Protein AF-A0A016UTJ3-F1 (afdb_monomer_lite)

Sequence (110 aa):
MQIIISPYSDPKKLVVAVDHCFPVTGKGTVMTGTVIDGSVRLNQEIEIPVLKEK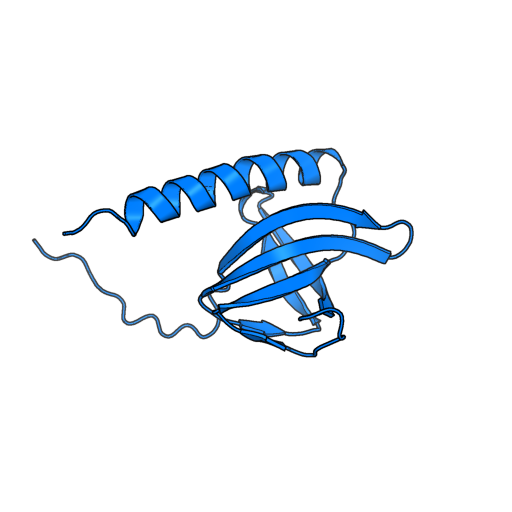KKVKGLESWKRPVEEVSAGERAAILVQQLNADSISRTMSMALLFVSLMKLFFFSEP

Radius of gyration: 14.76 Å; chains: 1; bounding box: 47×34×32 Å

Structure (mmCIF, N/CA/C/O backbone):
data_AF-A0A016UTJ3-F1
#
_entry.id   AF-A0A016UTJ3-F1
#
loop_
_atom_site.group_PDB
_atom_site.id
_atom_site.type_symbol
_atom_site.label_atom_id
_atom_site.label_alt_id
_atom_site.label_comp_id
_atom_site.label_asym_id
_atom_site.label_entity_id
_atom_site.label_seq_id
_atom_site.pdbx_PDB_ins_code
_atom_site.Cartn_x
_atom_site.Cartn_y
_atom_site.Cartn_z
_atom_site.occupancy
_atom_site.B_iso_or_equiv
_atom_site.auth_seq_id
_atom_site.auth_comp_id
_atom_site.auth_asym_id
_atom_site.auth_atom_id
_atom_site.pdbx_PDB_model_num
ATOM 1 N N . MET A 1 1 ? 30.205 20.309 -9.453 1.00 36.88 1 MET A N 1
ATOM 2 C CA . MET A 1 1 ? 29.017 20.709 -8.672 1.00 36.88 1 MET A CA 1
ATOM 3 C C . MET A 1 1 ? 28.571 19.479 -7.897 1.00 36.88 1 MET A C 1
ATOM 5 O O . MET A 1 1 ? 28.066 18.548 -8.501 1.00 36.88 1 MET A O 1
ATOM 9 N N . GLN A 1 2 ? 28.947 19.382 -6.622 1.00 26.55 2 GLN A N 1
ATOM 10 C CA . GLN A 1 2 ? 28.745 18.175 -5.815 1.00 26.55 2 GLN A CA 1
ATOM 11 C C . GLN A 1 2 ? 27.307 18.142 -5.302 1.00 26.55 2 GLN A C 1
ATOM 13 O O . GLN A 1 2 ? 26.892 19.046 -4.582 1.00 26.55 2 GLN A O 1
ATOM 18 N N . ILE A 1 3 ? 26.566 17.096 -5.659 1.00 28.06 3 ILE A N 1
ATOM 19 C CA . ILE A 1 3 ? 25.300 16.747 -5.021 1.00 28.06 3 ILE A CA 1
ATOM 20 C C . ILE A 1 3 ? 25.544 15.405 -4.342 1.00 28.06 3 ILE A C 1
ATOM 22 O O . ILE A 1 3 ? 25.994 14.447 -4.969 1.00 28.06 3 ILE A O 1
ATOM 26 N N . ILE A 1 4 ? 25.341 15.380 -3.029 1.00 22.03 4 ILE A N 1
ATOM 27 C CA . ILE A 1 4 ? 25.574 14.219 -2.177 1.00 22.03 4 ILE A CA 1
ATOM 28 C C . ILE A 1 4 ? 24.587 13.126 -2.596 1.00 22.03 4 ILE A C 1
ATOM 30 O O . ILE A 1 4 ? 23.398 13.201 -2.291 1.00 22.03 4 ILE A O 1
ATOM 34 N N . ILE A 1 5 ? 25.088 12.101 -3.285 1.00 34.19 5 ILE A N 1
ATOM 35 C CA . ILE A 1 5 ? 24.403 10.817 -3.409 1.00 34.19 5 ILE A CA 1
ATOM 36 C C . ILE A 1 5 ? 24.564 10.167 -2.038 1.00 34.19 5 ILE A C 1
ATOM 38 O O . ILE A 1 5 ? 25.616 9.618 -1.719 1.00 34.19 5 ILE A O 1
ATOM 42 N N . SER A 1 6 ? 23.561 10.298 -1.172 1.00 23.62 6 SER A N 1
ATOM 43 C CA . SER A 1 6 ? 23.500 9.412 -0.014 1.00 23.62 6 SER A CA 1
ATOM 44 C C . SER A 1 6 ? 23.292 8.000 -0.567 1.00 23.62 6 SER A C 1
ATOM 46 O O . SER A 1 6 ? 22.311 7.804 -1.292 1.00 23.62 6 SER A O 1
ATOM 48 N N . PRO A 1 7 ? 24.158 7.012 -0.272 1.00 37.34 7 PRO A N 1
ATOM 49 C CA . PRO A 1 7 ? 23.835 5.616 -0.512 1.00 37.34 7 PRO A CA 1
ATOM 50 C C . PRO A 1 7 ? 22.813 5.235 0.554 1.00 37.34 7 PRO A C 1
ATOM 52 O O . PRO A 1 7 ? 23.122 4.555 1.529 1.00 37.34 7 PRO A O 1
ATOM 55 N N . TYR A 1 8 ? 21.600 5.767 0.443 1.00 37.16 8 TYR A N 1
ATOM 56 C CA . TYR A 1 8 ? 20.572 5.504 1.422 1.00 37.16 8 TYR A CA 1
ATOM 57 C C . TYR A 1 8 ? 19.891 4.210 1.029 1.00 37.16 8 TYR A C 1
ATOM 59 O O . TYR A 1 8 ? 18.768 4.177 0.536 1.00 37.16 8 TYR A O 1
ATOM 67 N N . SER A 1 9 ? 20.619 3.128 1.267 1.00 39.00 9 SER A N 1
ATOM 68 C CA . SER A 1 9 ? 20.032 1.829 1.515 1.00 39.00 9 SER A CA 1
ATOM 69 C C . SER A 1 9 ? 19.238 1.911 2.826 1.00 39.00 9 SER A C 1
ATOM 71 O O . SER A 1 9 ? 19.604 1.283 3.814 1.00 39.00 9 SER A O 1
ATOM 73 N N . ASP A 1 10 ? 18.168 2.713 2.859 1.00 40.38 10 ASP A N 1
ATOM 74 C CA . ASP A 1 10 ? 17.070 2.434 3.772 1.00 40.38 10 ASP A CA 1
ATOM 75 C C . ASP A 1 10 ? 16.199 1.404 3.064 1.00 40.38 10 ASP A C 1
ATOM 77 O O . ASP A 1 10 ? 15.582 1.727 2.047 1.00 40.38 10 ASP A O 1
ATOM 81 N N . PRO A 1 11 ? 16.027 0.203 3.619 1.00 45.09 11 PRO A N 1
ATOM 82 C CA . PRO A 1 11 ? 14.992 -0.728 3.173 1.00 45.09 11 PRO A CA 1
ATOM 83 C C . PRO A 1 11 ? 13.557 -0.210 3.458 1.00 45.09 11 PRO A C 1
ATOM 85 O O . PRO A 1 11 ? 12.620 -0.995 3.546 1.00 45.09 11 PRO A O 1
ATOM 88 N N . LYS A 1 12 ? 13.371 1.105 3.668 1.00 51.66 12 LYS A N 1
ATOM 89 C CA . LYS A 1 12 ? 12.176 1.751 4.239 1.00 51.66 12 LYS A CA 1
ATOM 90 C C . LYS A 1 12 ? 11.522 2.827 3.366 1.00 51.66 12 LYS A C 1
ATOM 92 O O . LYS A 1 12 ? 10.471 3.334 3.758 1.00 51.66 12 LYS A O 1
ATOM 97 N N . LYS A 1 13 ? 12.080 3.197 2.208 1.00 66.81 13 LYS A N 1
ATOM 98 C CA . LYS A 1 13 ? 11.403 4.133 1.292 1.00 66.81 13 LYS A CA 1
ATOM 99 C C . LYS A 1 13 ? 10.469 3.375 0.355 1.00 66.81 13 LYS A C 1
ATOM 101 O O . LYS A 1 13 ? 10.858 2.944 -0.718 1.00 66.81 13 LYS A O 1
ATOM 106 N N . LEU A 1 14 ? 9.224 3.220 0.792 1.00 75.81 14 LEU A N 1
ATOM 107 C CA . LEU A 1 14 ? 8.135 2.738 -0.048 1.00 75.81 14 LEU A CA 1
ATOM 108 C C . LEU A 1 14 ? 7.607 3.891 -0.909 1.00 75.81 14 LEU A C 1
ATOM 110 O O . LEU A 1 14 ? 7.107 4.883 -0.374 1.00 75.81 14 LEU A O 1
ATOM 114 N N . VAL A 1 15 ? 7.661 3.737 -2.231 1.00 82.75 15 VAL A N 1
ATOM 115 C CA . VAL A 1 15 ? 7.045 4.665 -3.185 1.00 82.75 15 VAL A CA 1
ATOM 116 C C . VAL A 1 15 ? 5.989 3.920 -3.983 1.00 82.75 15 VAL A C 1
ATOM 118 O O . VAL A 1 15 ? 6.289 2.960 -4.687 1.00 82.75 15 VAL A O 1
ATOM 121 N N . VAL A 1 16 ? 4.741 4.379 -3.901 1.00 83.31 16 VAL A N 1
ATOM 122 C CA . VAL A 1 16 ? 3.613 3.789 -4.630 1.00 83.31 16 VAL A CA 1
ATOM 123 C C . VAL A 1 16 ? 2.945 4.860 -5.477 1.00 83.31 16 VAL A C 1
ATOM 125 O O . VAL A 1 16 ? 2.502 5.888 -4.964 1.00 83.31 16 VAL A O 1
ATOM 128 N N . ALA A 1 17 ? 2.840 4.602 -6.775 1.00 83.75 17 ALA A N 1
ATOM 129 C CA . ALA A 1 17 ? 2.019 5.382 -7.686 1.00 83.75 17 ALA A CA 1
ATOM 130 C C . ALA A 1 17 ? 0.563 4.931 -7.539 1.00 83.75 17 ALA A C 1
ATOM 132 O O . ALA A 1 17 ? 0.197 3.865 -8.028 1.00 83.75 17 ALA A O 1
ATOM 133 N N . VAL A 1 18 ? -0.248 5.709 -6.820 1.00 83.94 18 VAL A N 1
ATOM 134 C CA . VAL A 1 18 ? -1.662 5.394 -6.567 1.00 83.94 18 VAL A CA 1
ATOM 135 C C . VAL A 1 18 ? -2.521 5.878 -7.733 1.00 83.94 18 VAL A C 1
ATOM 137 O O . VAL A 1 18 ? -2.525 7.066 -8.042 1.00 83.94 18 VAL A O 1
ATOM 140 N N . ASP A 1 19 ? -3.284 4.963 -8.329 1.00 81.38 19 ASP A N 1
ATOM 141 C CA . ASP A 1 19 ? -4.209 5.254 -9.430 1.00 81.38 19 ASP A CA 1
ATOM 142 C C . ASP A 1 19 ? -5.641 5.459 -8.928 1.00 81.38 19 ASP A C 1
ATOM 144 O O . ASP A 1 19 ? -6.359 6.333 -9.404 1.00 81.38 19 ASP A O 1
ATOM 148 N N . HIS A 1 20 ? -6.064 4.632 -7.965 1.00 82.25 20 HIS A N 1
ATOM 149 C CA . HIS A 1 20 ? -7.411 4.688 -7.397 1.00 82.25 20 HIS A CA 1
ATOM 150 C C . HIS A 1 20 ? -7.356 4.574 -5.882 1.00 82.25 20 HIS A C 1
ATOM 152 O O . HIS A 1 20 ? -6.658 3.717 -5.343 1.00 82.25 20 HIS A O 1
ATOM 158 N N . CYS A 1 21 ? -8.152 5.390 -5.203 1.00 86.75 21 CYS A N 1
ATOM 159 C CA . CYS A 1 21 ? -8.363 5.336 -3.766 1.00 86.75 21 CYS A CA 1
ATOM 160 C C . CYS A 1 21 ? -9.866 5.384 -3.499 1.00 86.75 21 CYS A C 1
ATOM 162 O O . CYS A 1 21 ? -10.543 6.313 -3.941 1.00 86.75 21 CYS A O 1
ATOM 164 N N . PHE A 1 22 ? -10.401 4.378 -2.811 1.00 87.00 22 PHE A N 1
ATOM 165 C CA . PHE A 1 22 ? -11.824 4.313 -2.493 1.00 87.00 22 PHE A CA 1
ATOM 166 C C . PHE A 1 22 ? -12.070 3.636 -1.139 1.00 87.00 22 PHE A C 1
ATOM 168 O O . PHE A 1 22 ? -11.332 2.728 -0.739 1.00 87.00 22 PHE A O 1
ATOM 175 N N . PRO A 1 23 ? -13.096 4.073 -0.392 1.00 89.94 23 PRO A N 1
ATOM 176 C CA . PRO A 1 23 ? -13.469 3.431 0.856 1.00 89.94 23 PRO A CA 1
ATOM 177 C C . PRO A 1 23 ? -14.207 2.112 0.585 1.00 89.94 23 PRO A C 1
ATOM 179 O O . PRO A 1 23 ? -14.955 1.980 -0.381 1.00 89.94 23 PRO A O 1
ATOM 182 N N . VAL A 1 24 ? -14.029 1.144 1.478 1.00 90.31 24 VAL A N 1
ATOM 183 C CA . VAL A 1 24 ? -14.747 -0.130 1.503 1.00 90.31 24 VAL A CA 1
ATOM 184 C C . VAL A 1 24 ? -15.440 -0.258 2.853 1.00 90.31 24 VAL A C 1
ATOM 186 O O . VAL A 1 24 ? -14.794 -0.418 3.894 1.00 90.31 24 VAL A O 1
ATOM 189 N N . THR A 1 25 ? -16.772 -0.195 2.828 1.00 87.69 25 THR A N 1
ATOM 190 C CA . THR A 1 25 ? -17.631 -0.223 4.018 1.00 87.69 25 THR A CA 1
ATOM 191 C C . THR A 1 25 ? -17.267 -1.386 4.940 1.00 87.69 25 THR A C 1
ATOM 193 O O . THR A 1 25 ? -17.217 -2.541 4.522 1.00 87.69 25 THR A O 1
ATOM 196 N N . GLY A 1 26 ? -16.968 -1.072 6.203 1.00 88.56 26 GLY A N 1
ATOM 197 C CA . GLY A 1 26 ? -16.615 -2.053 7.233 1.00 88.56 26 GLY A CA 1
ATOM 198 C C . GLY A 1 26 ? -15.194 -2.632 7.158 1.00 88.56 26 GLY A C 1
ATOM 199 O O . GLY A 1 26 ? -14.783 -3.304 8.100 1.00 88.56 26 GLY A O 1
ATOM 200 N N . LYS A 1 27 ? -14.410 -2.368 6.100 1.00 90.31 27 LYS A N 1
ATOM 201 C CA . LYS A 1 27 ? -13.033 -2.892 5.966 1.00 90.31 27 LYS A CA 1
ATOM 202 C C . LYS A 1 27 ? -11.961 -1.821 6.166 1.00 90.31 27 LYS A C 1
ATOM 204 O O . LYS A 1 27 ? -10.983 -2.069 6.886 1.00 90.31 27 LYS A O 1
ATOM 209 N N . GLY A 1 28 ? -12.159 -0.647 5.568 1.00 91.62 28 GLY A N 1
ATOM 210 C CA . GLY A 1 28 ? -11.195 0.453 5.547 1.00 91.62 28 GLY A CA 1
ATOM 211 C C . GLY A 1 28 ? -11.132 1.115 4.174 1.00 91.62 28 GLY A C 1
ATOM 212 O O . GLY A 1 28 ? -12.107 1.095 3.432 1.00 91.62 28 GLY A O 1
ATOM 213 N N . THR A 1 29 ? -9.979 1.665 3.806 1.00 91.62 29 THR A N 1
ATOM 214 C CA . THR A 1 29 ? -9.776 2.310 2.500 1.00 91.62 29 THR A CA 1
ATOM 215 C C . THR A 1 29 ? -8.803 1.496 1.662 1.00 91.62 29 THR A C 1
ATOM 217 O O . THR A 1 29 ? -7.749 1.098 2.153 1.00 91.62 29 THR A O 1
ATOM 220 N N . VAL A 1 30 ? -9.161 1.238 0.405 1.00 91.75 30 VAL A N 1
ATOM 221 C CA . VAL A 1 30 ? -8.312 0.532 -0.558 1.00 91.75 30 VAL A CA 1
ATOM 222 C C . VAL A 1 30 ? -7.646 1.549 -1.474 1.00 91.75 30 VAL A C 1
ATOM 224 O O . VAL A 1 30 ? -8.316 2.381 -2.085 1.00 91.75 30 VAL A O 1
ATOM 227 N N . MET A 1 31 ? -6.324 1.456 -1.577 1.00 90.19 31 MET A N 1
ATOM 228 C CA . MET A 1 31 ? -5.503 2.205 -2.523 1.00 90.19 31 MET A CA 1
ATOM 229 C C . MET A 1 31 ? -4.911 1.222 -3.527 1.00 90.19 31 MET A C 1
ATOM 231 O O . MET A 1 31 ? -4.192 0.307 -3.138 1.00 90.19 31 MET A O 1
ATOM 235 N N . THR A 1 32 ? -5.212 1.388 -4.810 1.00 90.44 32 THR A N 1
ATOM 236 C CA . THR A 1 32 ? -4.623 0.574 -5.881 1.00 90.44 32 THR A CA 1
ATOM 237 C C . THR A 1 32 ? -3.591 1.383 -6.640 1.00 90.44 32 THR A C 1
ATOM 239 O O . THR A 1 32 ? -3.824 2.555 -6.942 1.00 90.44 32 THR A O 1
ATOM 242 N N . GLY A 1 33 ? -2.464 0.759 -6.953 1.00 89.12 33 GLY A N 1
ATOM 243 C CA . GLY A 1 33 ? -1.349 1.443 -7.580 1.00 89.12 33 GLY A CA 1
ATOM 244 C C . GLY A 1 33 ? -0.216 0.511 -7.969 1.00 89.12 33 GLY A C 1
ATOM 245 O O . GLY A 1 33 ? -0.314 -0.703 -7.803 1.00 89.12 33 GLY A O 1
ATOM 246 N N . THR A 1 34 ? 0.862 1.094 -8.479 1.00 88.12 34 THR A N 1
ATOM 247 C CA . THR A 1 34 ? 2.098 0.376 -8.815 1.00 88.12 34 THR A CA 1
ATOM 248 C C . THR A 1 34 ? 3.191 0.780 -7.841 1.00 88.12 34 THR A C 1
ATOM 250 O O . THR A 1 34 ? 3.417 1.973 -7.632 1.00 88.12 34 THR A O 1
ATOM 253 N N . VAL A 1 35 ? 3.860 -0.194 -7.227 1.00 86.06 35 VAL A N 1
ATOM 254 C CA . VAL A 1 35 ? 5.029 0.081 -6.387 1.00 86.06 35 VAL A CA 1
ATOM 255 C C . VAL A 1 35 ? 6.170 0.483 -7.313 1.00 86.06 35 VAL A C 1
ATOM 257 O O . VAL A 1 35 ? 6.554 -0.273 -8.200 1.00 86.06 35 VAL A O 1
ATOM 260 N N . ILE A 1 36 ? 6.669 1.701 -7.150 1.00 84.81 36 ILE A N 1
ATOM 261 C CA . ILE A 1 36 ? 7.751 2.256 -7.966 1.00 84.81 36 ILE A CA 1
ATOM 262 C C . ILE A 1 36 ? 9.102 1.924 -7.342 1.00 84.81 36 ILE A C 1
ATOM 264 O O . ILE A 1 36 ? 10.041 1.608 -8.062 1.00 84.81 36 ILE A O 1
ATOM 268 N N . ASP A 1 37 ? 9.182 1.979 -6.013 1.00 81.19 37 ASP A N 1
ATOM 269 C CA . ASP A 1 37 ? 10.409 1.727 -5.265 1.00 81.19 37 ASP A CA 1
ATOM 270 C C . ASP A 1 37 ? 10.097 1.160 -3.869 1.00 81.19 37 ASP A C 1
ATOM 272 O O . ASP A 1 37 ? 9.033 1.427 -3.296 1.00 81.19 37 ASP A O 1
ATOM 276 N N . GLY A 1 38 ? 11.028 0.375 -3.331 1.00 83.19 38 GLY A N 1
ATOM 277 C CA . GLY A 1 38 ? 10.905 -0.316 -2.048 1.00 83.19 38 GLY A CA 1
ATOM 278 C C . GLY A 1 38 ? 9.942 -1.511 -2.049 1.00 83.19 38 GLY A C 1
ATOM 279 O O . GLY A 1 38 ? 9.583 -2.066 -3.091 1.00 83.19 38 GLY A O 1
ATOM 280 N N . SER A 1 39 ? 9.534 -1.929 -0.849 1.00 85.38 39 SER A N 1
ATOM 281 C CA . SER A 1 39 ? 8.522 -2.967 -0.639 1.00 85.38 39 SER A CA 1
ATOM 282 C C . SER A 1 39 ? 7.576 -2.602 0.505 1.00 85.38 39 SER A C 1
ATOM 284 O O . SER A 1 39 ? 7.887 -1.771 1.366 1.00 85.38 39 SER A O 1
ATOM 286 N N . VAL A 1 40 ? 6.383 -3.195 0.489 1.00 86.19 40 VAL A N 1
ATOM 287 C CA . VAL A 1 40 ? 5.369 -3.049 1.537 1.00 86.19 40 VAL A CA 1
ATOM 288 C C . VAL A 1 40 ? 4.930 -4.415 2.030 1.00 86.19 40 VAL A C 1
ATOM 290 O O . VAL A 1 40 ? 4.634 -5.298 1.229 1.00 86.19 40 VAL A O 1
ATOM 293 N N . ARG A 1 41 ? 4.856 -4.579 3.351 1.00 88.94 41 ARG A N 1
ATOM 294 C CA . ARG A 1 41 ? 4.436 -5.816 4.014 1.00 88.94 41 ARG A CA 1
ATOM 295 C C . ARG A 1 41 ? 3.121 -5.653 4.756 1.00 88.94 41 ARG A C 1
ATOM 297 O O . ARG A 1 41 ? 2.760 -4.570 5.225 1.00 88.94 41 ARG A O 1
ATOM 304 N N . LEU A 1 42 ? 2.409 -6.762 4.907 1.00 90.31 42 LEU A N 1
ATOM 305 C CA . LEU A 1 42 ? 1.232 -6.832 5.755 1.00 90.31 42 LEU A CA 1
ATOM 306 C C . LEU A 1 42 ? 1.601 -6.398 7.182 1.00 90.31 42 LEU A C 1
ATOM 308 O O . LEU A 1 42 ? 2.674 -6.726 7.684 1.00 90.31 42 LEU A O 1
ATOM 312 N N . ASN A 1 43 ? 0.707 -5.666 7.848 1.00 89.06 43 ASN A N 1
ATOM 313 C CA . ASN A 1 43 ? 0.909 -5.090 9.181 1.00 89.06 43 ASN A CA 1
ATOM 314 C C . ASN A 1 43 ? 1.977 -3.992 9.292 1.00 89.06 43 ASN A C 1
ATOM 316 O O . ASN A 1 43 ? 2.150 -3.459 10.391 1.00 89.06 43 ASN A O 1
ATOM 320 N N . GLN A 1 44 ? 2.641 -3.610 8.201 1.00 85.31 44 GLN A N 1
ATOM 321 C CA . GLN A 1 44 ? 3.561 -2.479 8.196 1.00 85.31 44 GLN A CA 1
ATOM 322 C C . GLN A 1 44 ? 2.800 -1.158 8.360 1.00 85.31 44 GLN A C 1
ATOM 324 O O . GLN A 1 44 ? 1.672 -1.001 7.887 1.00 85.31 44 GLN A O 1
ATOM 329 N N . GLU A 1 45 ? 3.418 -0.197 9.039 1.00 82.62 45 GLU A N 1
ATOM 330 C CA . GLU A 1 45 ? 2.932 1.178 9.082 1.00 82.62 45 GLU A CA 1
ATOM 331 C C . GLU A 1 45 ? 3.501 1.953 7.891 1.00 82.62 45 GLU A C 1
ATOM 333 O O . GLU A 1 45 ? 4.716 1.996 7.696 1.00 82.62 45 GLU A O 1
ATOM 338 N N . ILE A 1 46 ? 2.615 2.546 7.093 1.00 82.56 46 ILE A N 1
ATOM 339 C CA . ILE A 1 46 ? 2.966 3.386 5.950 1.00 82.56 46 ILE A CA 1
ATOM 340 C C . ILE A 1 46 ? 2.542 4.825 6.215 1.00 82.56 46 ILE A C 1
ATOM 342 O O . ILE A 1 46 ? 1.530 5.083 6.868 1.00 82.56 46 ILE A O 1
ATOM 346 N N . GLU A 1 47 ? 3.313 5.770 5.698 1.00 80.94 47 GLU A N 1
ATOM 347 C CA . GLU A 1 47 ? 3.004 7.191 5.791 1.00 80.94 47 GLU A CA 1
ATOM 348 C C . GLU A 1 47 ? 2.347 7.675 4.500 1.00 80.94 47 GLU A C 1
ATOM 350 O O . GLU A 1 47 ? 2.804 7.369 3.400 1.00 80.94 47 GLU A O 1
ATOM 355 N N . ILE A 1 48 ? 1.268 8.445 4.638 1.00 80.81 48 ILE A N 1
ATOM 356 C CA . ILE A 1 48 ? 0.591 9.112 3.530 1.00 80.81 48 ILE A CA 1
ATOM 357 C C . ILE A 1 48 ? 1.009 10.589 3.578 1.00 80.81 48 ILE A C 1
ATOM 359 O O . ILE A 1 48 ? 0.392 11.373 4.308 1.00 80.81 48 ILE A O 1
ATOM 363 N N . PRO A 1 49 ? 2.036 11.005 2.812 1.00 72.44 49 PRO A N 1
ATOM 364 C CA . PRO A 1 49 ? 2.671 12.318 2.969 1.00 72.44 49 PRO A CA 1
ATOM 365 C C . PRO A 1 49 ? 1.708 13.489 2.732 1.00 72.44 49 PRO A C 1
ATOM 367 O O . PRO A 1 49 ? 1.810 14.525 3.382 1.00 72.44 49 PRO A O 1
ATOM 370 N N . VAL A 1 50 ? 0.716 13.304 1.856 1.00 74.19 50 VAL A N 1
ATOM 371 C CA . VAL A 1 50 ? -0.327 14.300 1.549 1.00 74.19 50 VAL A CA 1
ATOM 372 C C . VAL A 1 50 ? -1.189 14.633 2.768 1.00 74.19 50 VAL A C 1
ATOM 374 O O . VAL A 1 50 ? -1.654 15.760 2.920 1.00 74.19 50 VAL A O 1
ATOM 377 N N . LEU A 1 51 ? -1.411 13.640 3.627 1.00 75.56 51 LEU A N 1
ATOM 378 C CA . LEU A 1 51 ? -2.240 13.761 4.822 1.00 75.56 51 LEU A CA 1
ATOM 379 C C . LEU A 1 51 ? -1.397 13.976 6.080 1.00 75.56 51 LEU A C 1
ATOM 381 O O . LEU A 1 51 ? -1.947 14.331 7.115 1.00 75.56 51 LEU A O 1
ATOM 385 N N . LYS A 1 52 ? -0.075 13.761 5.995 1.00 78.00 52 LYS A N 1
ATOM 386 C CA . LYS A 1 52 ? 0.836 13.679 7.149 1.00 78.00 52 LYS A CA 1
ATOM 387 C C . LYS A 1 52 ? 0.331 12.685 8.203 1.00 78.00 52 LYS A C 1
ATOM 389 O O . LYS A 1 52 ? 0.500 12.884 9.403 1.00 78.00 52 LYS A O 1
ATOM 394 N N . GLU A 1 53 ? -0.315 11.617 7.740 1.00 77.25 53 GLU A N 1
ATOM 395 C CA . GLU A 1 53 ? -0.888 10.569 8.577 1.00 77.25 53 GLU A CA 1
ATOM 396 C C . GLU A 1 53 ? -0.175 9.247 8.324 1.00 77.25 53 GLU A C 1
ATOM 398 O O . GLU A 1 53 ? 0.133 8.897 7.183 1.00 77.25 53 GLU A O 1
ATOM 403 N N . LYS A 1 54 ? 0.016 8.474 9.392 1.00 80.56 54 LYS A N 1
ATOM 404 C CA . LYS A 1 54 ? 0.482 7.094 9.307 1.00 80.56 54 LYS A CA 1
ATOM 405 C C . LYS A 1 54 ? -0.693 6.136 9.418 1.00 80.56 54 LYS A C 1
ATOM 407 O O . LYS A 1 54 ? -1.616 6.357 10.204 1.00 80.56 54 LYS A O 1
ATOM 412 N N . LYS A 1 55 ? -0.682 5.080 8.611 1.00 84.75 55 LYS A N 1
ATOM 413 C CA . LYS A 1 55 ? -1.722 4.052 8.594 1.00 84.75 55 LYS A CA 1
ATOM 414 C C . LYS A 1 55 ? -1.095 2.674 8.537 1.00 84.75 55 LYS A C 1
ATOM 416 O O . LYS A 1 55 ? -0.148 2.431 7.797 1.00 84.75 55 LYS A O 1
ATOM 421 N N . LYS A 1 56 ? -1.682 1.747 9.288 1.00 87.44 56 LYS A N 1
ATOM 422 C CA . LYS A 1 56 ? -1.304 0.338 9.242 1.00 87.44 56 LYS A CA 1
ATOM 423 C C . LYS A 1 56 ? -1.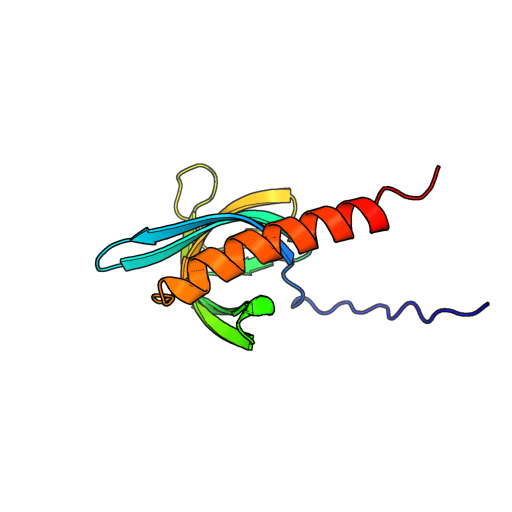922 -0.345 8.023 1.00 87.44 56 LYS A C 1
ATOM 425 O O . LYS A 1 56 ? -3.125 -0.214 7.777 1.00 87.44 56 LYS A O 1
ATOM 430 N N . VAL A 1 57 ? -1.106 -1.107 7.302 1.00 90.88 57 VAL A N 1
ATOM 431 C CA . VAL A 1 57 ? -1.528 -1.989 6.213 1.00 90.88 57 VAL A CA 1
ATOM 432 C C . VAL A 1 57 ? -2.264 -3.186 6.809 1.00 90.88 57 VAL A C 1
ATOM 434 O O . VAL A 1 57 ? -1.689 -3.986 7.546 1.00 90.88 57 VAL A O 1
ATOM 437 N N . LYS A 1 58 ? -3.556 -3.300 6.504 1.00 94.69 58 LYS A N 1
ATOM 438 C CA . LYS A 1 58 ? -4.438 -4.386 6.958 1.00 94.69 58 LYS A CA 1
ATOM 439 C C . LYS A 1 58 ? -4.559 -5.519 5.945 1.00 94.69 58 LYS A C 1
ATOM 441 O O . LYS A 1 58 ? -4.972 -6.610 6.318 1.00 94.69 58 LYS A O 1
ATOM 446 N N . GLY A 1 59 ? -4.256 -5.250 4.680 1.00 94.75 59 GLY A N 1
ATOM 447 C CA . GLY A 1 59 ? -4.341 -6.221 3.598 1.00 94.75 59 GLY A CA 1
ATOM 448 C C . GLY A 1 59 ? -3.511 -5.776 2.405 1.00 94.75 59 GLY A C 1
ATOM 449 O O . GLY A 1 59 ? -3.411 -4.578 2.135 1.00 94.75 59 GLY A O 1
ATOM 450 N N . LEU A 1 60 ? -2.935 -6.747 1.710 1.00 94.62 60 LEU A N 1
ATOM 451 C CA . LEU A 1 60 ? -2.238 -6.562 0.446 1.00 94.62 60 LEU A CA 1
ATOM 452 C C . LEU A 1 60 ? -2.775 -7.583 -0.549 1.00 94.62 60 LEU A C 1
ATOM 454 O O . LEU A 1 60 ? -2.927 -8.760 -0.219 1.00 94.62 60 LEU A O 1
ATOM 458 N N . GLU A 1 61 ? -3.043 -7.133 -1.766 1.00 94.62 61 GLU A N 1
ATOM 459 C CA . GLU A 1 61 ? -3.362 -8.010 -2.886 1.00 94.62 61 GLU A CA 1
ATOM 460 C C . GLU A 1 61 ? -2.518 -7.636 -4.103 1.00 94.62 61 GLU A C 1
ATOM 462 O O . GLU A 1 61 ? -2.421 -6.463 -4.457 1.00 94.62 61 GLU A O 1
ATOM 467 N N . SER A 1 62 ? -1.956 -8.639 -4.775 1.00 92.94 62 SER A N 1
ATOM 468 C CA . SER A 1 62 ? -1.288 -8.523 -6.077 1.00 92.94 62 SER A CA 1
ATOM 469 C C .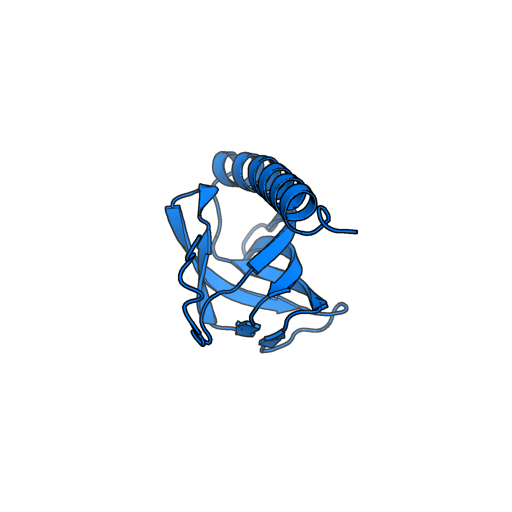 SER A 1 62 ? -1.969 -9.501 -7.034 1.00 92.94 62 SER A C 1
ATOM 471 O O . SER A 1 62 ? -2.307 -10.620 -6.647 1.00 92.94 62 SER A O 1
ATOM 473 N N . TRP A 1 63 ? -2.270 -9.078 -8.265 1.00 87.81 63 TRP A N 1
ATOM 474 C CA . TRP A 1 63 ? -2.931 -9.928 -9.274 1.00 87.81 63 TRP A CA 1
ATOM 475 C C . TRP A 1 63 ? -4.199 -10.670 -8.788 1.00 87.81 63 TRP A C 1
ATOM 477 O O . TRP A 1 63 ? -4.439 -11.823 -9.151 1.00 87.81 63 TRP A O 1
ATOM 487 N N . LYS A 1 64 ? -5.043 -9.997 -7.987 1.00 86.00 64 LYS A N 1
ATOM 488 C CA . LYS A 1 64 ? -6.276 -10.553 -7.379 1.00 86.00 64 LYS A CA 1
ATOM 489 C C . LYS A 1 64 ? -6.032 -11.716 -6.405 1.00 86.00 64 LYS A C 1
ATOM 491 O O . LYS A 1 64 ? -6.922 -12.538 -6.191 1.00 86.00 64 LYS A O 1
ATOM 496 N N . ARG A 1 65 ? -4.831 -11.813 -5.836 1.00 92.00 65 ARG A N 1
ATOM 497 C CA . ARG A 1 65 ? -4.484 -12.786 -4.797 1.00 92.00 65 ARG A CA 1
ATOM 498 C C . ARG A 1 65 ? -3.987 -12.049 -3.557 1.00 92.00 65 ARG A C 1
ATOM 500 O O . ARG A 1 65 ? -3.225 -11.093 -3.711 1.00 92.00 65 ARG A O 1
ATOM 507 N N . PRO A 1 66 ? -4.381 -12.479 -2.348 1.00 94.31 66 PRO A N 1
ATOM 508 C CA . PRO A 1 66 ? -3.804 -11.945 -1.126 1.00 94.31 66 PRO A CA 1
ATOM 509 C C . PRO A 1 66 ? -2.325 -12.327 -1.049 1.00 94.31 66 PRO A C 1
ATOM 511 O O . PRO A 1 66 ? -1.953 -13.463 -1.345 1.00 94.31 66 PRO A O 1
ATOM 514 N N . VAL A 1 67 ? -1.495 -11.367 -0.661 1.00 95.50 67 VAL A N 1
ATOM 515 C CA . VAL A 1 67 ? -0.046 -11.535 -0.505 1.00 95.50 67 VAL A CA 1
ATOM 516 C C . VAL A 1 67 ? 0.404 -10.926 0.819 1.00 95.50 67 VAL A C 1
ATOM 518 O O . VAL A 1 67 ? -0.283 -10.082 1.393 1.00 95.50 67 VAL A O 1
ATOM 521 N N . GLU A 1 68 ? 1.554 -11.356 1.325 1.00 93.75 68 GLU A N 1
ATOM 522 C CA . GLU A 1 68 ? 2.124 -10.811 2.566 1.00 93.75 68 GLU A CA 1
ATOM 523 C C . GLU A 1 68 ? 3.091 -9.649 2.314 1.00 93.75 68 GLU A C 1
ATOM 525 O O . GLU A 1 68 ? 3.339 -8.846 3.214 1.00 93.75 68 GLU A O 1
ATOM 530 N N . GLU A 1 69 ? 3.607 -9.538 1.091 1.00 91.25 69 GLU A N 1
ATOM 531 C CA . GLU A 1 69 ? 4.540 -8.506 0.654 1.00 91.25 69 GLU A CA 1
ATOM 532 C C . GLU A 1 69 ? 4.319 -8.184 -0.827 1.00 91.25 69 GLU A C 1
ATOM 534 O O . GLU A 1 69 ? 3.927 -9.055 -1.603 1.00 91.25 69 GLU A O 1
ATOM 539 N N . VAL A 1 70 ? 4.576 -6.933 -1.203 1.00 90.88 70 VAL A N 1
ATOM 540 C CA . VAL A 1 70 ? 4.623 -6.459 -2.592 1.00 90.88 70 VAL A CA 1
ATOM 541 C C . VAL A 1 70 ? 5.889 -5.635 -2.766 1.00 90.88 70 VAL A C 1
ATOM 543 O O . VAL A 1 70 ? 6.181 -4.783 -1.923 1.00 90.88 70 VAL A O 1
ATOM 546 N N . SER A 1 71 ? 6.612 -5.858 -3.862 1.00 90.62 71 SER A N 1
ATOM 547 C CA . SER A 1 71 ? 7.851 -5.138 -4.178 1.00 90.62 71 SER A CA 1
ATOM 548 C C . SER A 1 71 ? 7.708 -4.230 -5.403 1.00 90.62 71 SER A C 1
ATOM 550 O O . SER A 1 71 ? 6.724 -4.291 -6.141 1.00 90.62 71 SER A O 1
ATOM 552 N N . ALA A 1 72 ? 8.703 -3.367 -5.614 1.00 87.38 72 ALA A N 1
ATOM 553 C CA . ALA A 1 72 ? 8.804 -2.505 -6.787 1.00 87.38 72 ALA A CA 1
ATOM 554 C C . ALA A 1 72 ? 8.578 -3.262 -8.112 1.00 87.38 72 ALA A C 1
ATOM 556 O O . ALA A 1 72 ? 9.069 -4.372 -8.312 1.00 87.38 72 ALA A O 1
ATOM 557 N N . GLY A 1 73 ? 7.829 -2.640 -9.024 1.00 88.00 73 GLY A N 1
ATOM 558 C CA . GLY A 1 73 ? 7.422 -3.201 -10.315 1.00 88.00 73 GLY A CA 1
ATOM 559 C C . GLY A 1 73 ? 6.065 -3.908 -10.298 1.00 88.00 73 GLY A C 1
ATOM 560 O O . GLY A 1 73 ? 5.490 -4.145 -11.361 1.00 88.00 73 GLY A O 1
ATOM 561 N N . GLU A 1 74 ? 5.507 -4.206 -9.123 1.00 89.81 74 GLU A N 1
ATOM 562 C CA . GLU A 1 74 ? 4.213 -4.874 -9.011 1.00 89.81 74 GLU A CA 1
ATOM 563 C C . GLU A 1 74 ? 3.046 -3.898 -8.833 1.00 89.81 74 GLU A C 1
ATOM 565 O O . GLU A 1 74 ? 3.135 -2.866 -8.157 1.00 89.81 74 GLU A O 1
ATOM 570 N N . ARG A 1 75 ? 1.898 -4.267 -9.413 1.00 91.31 75 ARG A N 1
ATOM 571 C CA . ARG A 1 75 ? 0.623 -3.599 -9.159 1.00 91.31 75 ARG A CA 1
ATOM 572 C C . ARG A 1 75 ? -0.047 -4.227 -7.944 1.00 91.31 75 ARG A C 1
ATOM 574 O O . ARG A 1 75 ? -0.356 -5.417 -7.965 1.00 91.31 75 ARG A O 1
ATOM 581 N N . ALA A 1 76 ? -0.355 -3.413 -6.942 1.00 90.94 76 ALA A N 1
ATOM 582 C CA . ALA A 1 76 ? -0.981 -3.871 -5.714 1.00 90.94 76 ALA A CA 1
ATOM 583 C C . ALA A 1 76 ? -2.202 -3.058 -5.301 1.00 90.94 76 ALA A C 1
ATOM 585 O O . ALA A 1 76 ? -2.337 -1.871 -5.605 1.00 90.94 76 ALA A O 1
ATOM 586 N N . ALA A 1 77 ? -3.085 -3.729 -4.567 1.00 93.38 77 ALA A N 1
ATOM 587 C CA . ALA A 1 77 ? -4.133 -3.122 -3.772 1.00 93.38 77 ALA A CA 1
ATOM 588 C C . ALA A 1 77 ? -3.725 -3.172 -2.297 1.00 93.38 77 ALA A C 1
ATOM 590 O O . ALA A 1 77 ? -3.495 -4.240 -1.731 1.00 93.38 77 ALA A O 1
ATOM 591 N N . ILE A 1 78 ? -3.634 -1.999 -1.680 1.00 92.31 78 ILE A N 1
ATOM 592 C CA . ILE A 1 78 ? -3.231 -1.808 -0.293 1.00 92.31 78 ILE A CA 1
ATOM 593 C C . ILE A 1 78 ? -4.471 -1.394 0.492 1.00 92.31 78 ILE A C 1
ATOM 595 O O . ILE A 1 78 ? -5.020 -0.310 0.288 1.00 92.31 78 ILE A O 1
ATOM 599 N N . LEU A 1 79 ? -4.921 -2.261 1.395 1.00 94.31 79 LEU A N 1
ATOM 600 C CA . LEU A 1 79 ? -5.995 -1.959 2.332 1.00 94.31 79 LEU A CA 1
ATOM 601 C C . LEU A 1 79 ? -5.396 -1.339 3.592 1.00 94.31 79 LEU A C 1
ATOM 603 O O . LEU A 1 79 ? -4.622 -1.979 4.306 1.00 94.31 79 LEU A O 1
ATOM 607 N N . VAL A 1 80 ? -5.816 -0.122 3.909 1.00 91.94 80 VAL A N 1
ATOM 608 C CA . VAL A 1 80 ? -5.445 0.589 5.136 1.00 91.94 80 VAL A CA 1
ATOM 609 C C . VAL A 1 80 ? -6.662 0.842 6.016 1.00 91.94 80 VAL A C 1
ATOM 611 O O . VAL A 1 80 ? -7.814 0.683 5.602 1.00 91.94 80 VAL A O 1
ATOM 614 N N . GLN A 1 81 ? -6.414 1.241 7.263 1.00 89.69 81 GLN A N 1
ATOM 615 C CA . GLN A 1 81 ? -7.466 1.784 8.119 1.00 89.69 81 GLN A CA 1
ATOM 616 C C . GLN A 1 81 ? -8.193 2.950 7.424 1.00 89.69 81 GLN A C 1
ATOM 618 O O . GLN A 1 81 ? -7.582 3.706 6.672 1.00 89.69 81 GLN A O 1
ATOM 623 N N . GLN A 1 82 ? -9.496 3.072 7.694 1.00 87.75 82 GLN A N 1
ATOM 624 C CA . GLN A 1 82 ? -10.399 4.059 7.097 1.00 87.75 82 GLN A CA 1
ATOM 625 C C . GLN A 1 82 ? -9.776 5.466 7.049 1.00 87.75 82 GLN A C 1
ATOM 627 O O . GLN A 1 82 ? -9.372 6.018 8.078 1.00 87.75 82 GLN A O 1
ATOM 632 N N . LEU A 1 83 ? -9.727 6.036 5.847 1.00 84.44 83 LEU A N 1
ATOM 633 C CA . LEU A 1 83 ? -9.439 7.445 5.602 1.00 84.44 83 LEU A CA 1
ATOM 634 C C . LEU A 1 83 ? -10.744 8.246 5.568 1.00 84.44 83 LEU A C 1
ATOM 636 O O . LEU A 1 83 ? -11.794 7.720 5.194 1.00 84.44 83 LEU A O 1
ATOM 640 N N . ASN A 1 84 ? -10.676 9.526 5.940 1.00 83.25 84 ASN A N 1
ATOM 641 C CA . ASN A 1 84 ? -11.811 10.431 5.785 1.00 83.25 84 ASN A CA 1
ATOM 642 C C . ASN A 1 84 ? -12.079 10.703 4.291 1.00 83.25 84 ASN A C 1
ATOM 644 O O . ASN A 1 84 ? -11.15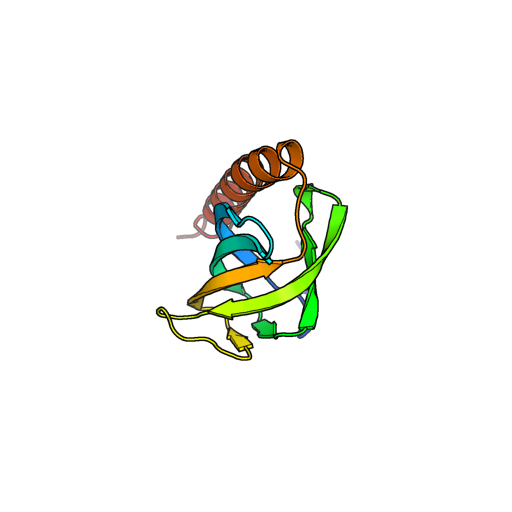3 10.672 3.479 1.00 83.25 84 ASN A O 1
ATOM 648 N N . ALA A 1 85 ? -13.326 10.989 3.917 1.00 76.00 85 ALA A N 1
ATOM 649 C CA . ALA A 1 85 ? -13.714 11.223 2.525 1.00 76.00 85 ALA A CA 1
ATOM 650 C C . ALA A 1 85 ? -12.926 12.386 1.889 1.00 76.00 85 ALA A C 1
ATOM 652 O O . ALA A 1 85 ? -12.427 12.255 0.770 1.00 76.00 85 ALA A O 1
ATOM 653 N N . ASP A 1 86 ? -12.718 13.474 2.638 1.00 79.19 86 ASP A N 1
ATOM 654 C CA . ASP A 1 86 ? -11.882 14.609 2.217 1.00 79.19 86 ASP A CA 1
ATOM 655 C C . ASP A 1 86 ? -10.415 14.222 2.007 1.00 79.19 86 ASP A C 1
ATOM 657 O O . ASP A 1 86 ? -9.723 14.771 1.150 1.00 79.19 86 ASP A O 1
ATOM 661 N N . SER A 1 87 ? -9.921 13.263 2.788 1.00 78.75 87 SER A N 1
ATOM 662 C CA . SER A 1 87 ? -8.554 12.769 2.670 1.00 78.75 87 SER A CA 1
ATOM 663 C C . SER A 1 87 ? -8.373 11.947 1.393 1.00 78.75 87 SER A C 1
ATOM 665 O O . SER A 1 87 ? -7.345 12.065 0.738 1.00 78.75 87 SER A O 1
ATOM 667 N N . ILE A 1 88 ? -9.384 11.171 0.987 1.00 75.62 88 ILE A N 1
ATOM 668 C CA . ILE A 1 88 ? -9.347 10.326 -0.218 1.00 75.62 88 ILE A CA 1
ATOM 669 C C . ILE A 1 88 ? -9.213 11.172 -1.491 1.00 75.62 88 ILE A C 1
ATOM 671 O O . ILE A 1 88 ? -8.342 10.900 -2.322 1.00 75.62 88 ILE A O 1
ATOM 675 N N . SER A 1 89 ? -10.027 12.224 -1.632 1.00 71.81 89 SER A N 1
ATOM 676 C CA . SER A 1 89 ? -9.989 13.113 -2.803 1.00 71.81 89 SER A CA 1
ATOM 677 C C . SER A 1 89 ? -8.657 13.866 -2.915 1.00 71.81 89 SER A C 1
ATOM 679 O O . SER A 1 89 ? -8.109 14.012 -4.013 1.00 71.81 89 SER A O 1
ATOM 681 N N . ARG A 1 90 ? -8.081 14.267 -1.774 1.00 70.94 90 ARG A N 1
ATOM 682 C CA . ARG A 1 90 ? -6.757 14.901 -1.690 1.00 70.94 90 ARG A CA 1
ATOM 683 C C . ARG A 1 90 ? -5.634 13.928 -2.013 1.00 70.94 90 ARG A C 1
ATOM 685 O O . ARG A 1 90 ? -4.746 14.282 -2.783 1.00 70.94 90 ARG A O 1
ATOM 692 N N . THR A 1 91 ? -5.677 12.710 -1.472 1.00 70.81 91 THR A N 1
ATOM 693 C CA . THR A 1 91 ? -4.696 11.662 -1.773 1.00 70.81 91 THR A CA 1
ATOM 694 C C . THR A 1 91 ? -4.677 11.356 -3.262 1.00 70.81 91 THR A C 1
ATOM 696 O O . THR A 1 91 ? -3.596 11.305 -3.830 1.00 70.81 91 THR A O 1
ATOM 699 N N . MET A 1 92 ? -5.835 11.230 -3.917 1.00 68.38 92 MET A N 1
ATOM 700 C CA . MET A 1 92 ? -5.895 10.968 -5.359 1.00 68.38 92 M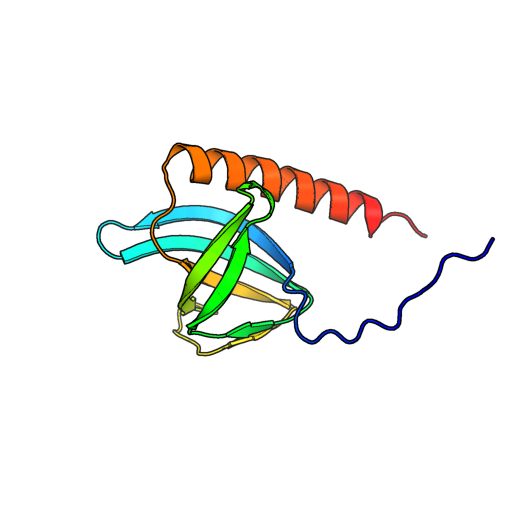ET A CA 1
ATOM 701 C C . MET A 1 92 ? -5.334 12.139 -6.181 1.00 68.38 92 MET A C 1
ATOM 703 O O . MET A 1 92 ? -4.496 11.939 -7.056 1.00 68.38 92 MET A O 1
ATOM 707 N N . SER A 1 93 ? -5.733 13.372 -5.849 1.00 59.16 93 SER A N 1
ATOM 708 C CA . SER A 1 93 ? -5.276 14.583 -6.549 1.00 59.16 93 SER A CA 1
ATOM 709 C C . SER A 1 93 ? -3.763 14.802 -6.419 1.00 59.16 93 SER A C 1
ATOM 711 O O . SER A 1 93 ? -3.082 15.105 -7.397 1.00 59.16 93 SER A O 1
ATOM 713 N N . MET A 1 94 ? -3.214 14.617 -5.217 1.00 58.66 94 MET A N 1
ATOM 714 C CA . MET A 1 94 ? -1.787 14.813 -4.959 1.00 58.66 94 MET A CA 1
ATOM 715 C C . MET A 1 94 ? -0.928 13.615 -5.357 1.00 58.66 94 MET A C 1
ATOM 717 O O . MET A 1 94 ? 0.208 13.826 -5.768 1.00 58.66 94 MET A O 1
ATOM 721 N N . ALA A 1 95 ? -1.435 12.380 -5.281 1.00 62.66 95 ALA A N 1
ATOM 722 C CA . ALA A 1 95 ? -0.739 11.225 -5.843 1.00 62.66 95 ALA A CA 1
ATOM 723 C C . ALA A 1 95 ? -0.562 11.399 -7.355 1.00 62.66 95 ALA A C 1
ATOM 725 O O . ALA A 1 95 ? 0.535 11.189 -7.861 1.00 62.66 95 ALA A O 1
ATOM 726 N N . LEU A 1 96 ? -1.591 11.886 -8.057 1.00 57.34 96 LEU A N 1
ATOM 727 C CA . LEU A 1 96 ? -1.508 12.196 -9.483 1.00 57.34 96 LEU A CA 1
ATOM 728 C C . LEU A 1 96 ? -0.464 13.290 -9.780 1.00 57.34 96 LEU A C 1
ATOM 730 O O . LEU A 1 96 ? 0.368 13.116 -10.670 1.00 57.34 96 LEU A O 1
ATOM 734 N N . LEU A 1 97 ? -0.457 14.383 -9.004 1.00 53.09 97 LEU A N 1
ATOM 735 C CA . LEU A 1 97 ? 0.550 15.451 -9.110 1.00 53.09 97 LEU A CA 1
ATOM 736 C C . LEU A 1 97 ? 1.966 14.944 -8.818 1.00 53.09 97 LEU A C 1
ATOM 738 O O . LEU A 1 97 ? 2.894 15.281 -9.546 1.00 53.09 97 LEU A O 1
ATOM 742 N N . PHE A 1 98 ? 2.138 14.116 -7.787 1.00 58.94 98 PHE A N 1
ATOM 743 C CA . PHE A 1 98 ? 3.432 13.553 -7.413 1.00 58.94 98 PHE A CA 1
ATOM 744 C C . PHE A 1 98 ? 3.945 12.570 -8.466 1.00 58.94 98 PHE A C 1
ATOM 746 O O . PHE A 1 98 ? 5.105 12.653 -8.845 1.00 58.94 98 PHE A O 1
ATOM 753 N N . VAL A 1 99 ? 3.088 11.701 -9.012 1.00 58.66 99 VAL A N 1
ATOM 754 C CA . VAL A 1 99 ? 3.441 10.806 -10.127 1.00 58.66 99 VAL A CA 1
ATOM 755 C C . VAL A 1 99 ? 3.806 11.609 -11.376 1.00 58.66 99 VAL A C 1
ATOM 757 O O . VAL A 1 99 ? 4.779 11.275 -12.047 1.00 58.66 99 VAL A O 1
ATOM 760 N N . SER A 1 100 ? 3.073 12.683 -11.684 1.00 55.41 100 SER A N 1
ATOM 761 C CA . SER A 1 100 ? 3.400 13.575 -12.804 1.00 55.41 100 SER A CA 1
ATOM 762 C C . SER A 1 100 ? 4.730 14.302 -12.589 1.00 55.41 100 SER A C 1
ATOM 764 O O . SER A 1 100 ? 5.528 14.408 -13.518 1.00 55.41 100 SER A O 1
ATOM 766 N N . LEU A 1 101 ? 4.994 14.772 -11.369 1.00 58.97 101 LEU A N 1
ATOM 767 C CA . LEU A 1 101 ? 6.242 15.435 -11.003 1.00 58.97 101 LEU A CA 1
ATOM 768 C C . LEU A 1 101 ? 7.421 14.457 -11.019 1.00 58.97 101 LEU A C 1
ATOM 770 O O . LEU A 1 101 ? 8.472 14.787 -11.556 1.00 58.97 101 LEU A O 1
ATOM 774 N N . MET A 1 102 ? 7.238 13.237 -10.506 1.00 61.12 102 MET A N 1
ATOM 775 C CA . MET A 1 102 ? 8.230 12.166 -10.597 1.00 61.12 102 MET A CA 1
ATOM 776 C C . MET A 1 102 ? 8.510 11.792 -12.050 1.00 61.12 102 MET A C 1
ATOM 778 O O . MET A 1 102 ? 9.670 11.631 -12.401 1.00 61.12 102 MET A O 1
ATOM 782 N N . LYS A 1 103 ? 7.488 11.708 -12.914 1.00 51.72 103 LYS A N 1
ATOM 783 C CA . LYS A 1 103 ? 7.677 11.492 -14.358 1.00 51.72 103 LYS A CA 1
ATOM 784 C C . LYS A 1 103 ? 8.505 12.600 -15.000 1.00 51.72 103 LYS A C 1
ATOM 786 O O . LYS A 1 103 ? 9.401 12.292 -15.772 1.00 51.72 103 LYS A O 1
ATOM 791 N N . LEU A 1 104 ? 8.251 13.863 -14.661 1.00 54.62 104 LEU A N 1
ATOM 792 C CA . LEU A 1 104 ? 9.052 14.988 -15.157 1.00 54.62 104 LEU A CA 1
ATOM 793 C C . LEU A 1 104 ? 10.501 14.943 -14.647 1.00 54.62 104 LEU A C 1
ATOM 795 O O . LEU A 1 104 ? 11.411 15.280 -15.395 1.00 54.62 104 LEU A O 1
ATOM 799 N N . PHE A 1 105 ? 10.724 14.494 -13.409 1.00 54.31 105 PHE A N 1
ATOM 800 C CA . PHE A 1 105 ? 12.066 14.385 -12.826 1.00 54.31 105 PHE A CA 1
ATOM 801 C C . PHE A 1 105 ? 12.859 13.167 -13.327 1.00 54.31 105 PHE A C 1
ATOM 803 O O . PHE A 1 105 ? 14.074 13.253 -13.446 1.00 54.31 105 PHE A O 1
ATOM 810 N N . PHE A 1 106 ? 12.196 12.041 -13.622 1.00 50.75 106 PHE A N 1
ATOM 811 C CA . PHE A 1 106 ? 12.850 10.805 -14.077 1.00 50.75 106 PHE A CA 1
ATOM 812 C C . PHE A 1 106 ? 12.954 10.672 -15.602 1.00 50.75 106 PHE A C 1
ATOM 814 O O . PHE A 1 106 ? 13.790 9.912 -16.073 1.00 50.75 106 PHE A O 1
ATOM 821 N N . PHE A 1 107 ? 12.123 11.375 -16.381 1.00 48.91 107 PHE A N 1
ATOM 822 C CA . PHE A 1 107 ? 12.131 11.305 -17.852 1.00 48.91 107 PHE A CA 1
ATOM 823 C C . PHE A 1 107 ? 12.908 12.457 -18.513 1.00 48.91 107 PHE A C 1
ATOM 825 O O . PHE A 1 107 ? 12.843 12.640 -19.725 1.00 48.91 107 PHE A O 1
ATOM 832 N N . SER A 1 108 ? 13.633 13.248 -17.722 1.00 42.25 108 SER A N 1
ATOM 833 C CA . SER A 1 108 ? 14.506 14.310 -18.215 1.00 42.25 108 SER A CA 1
ATOM 834 C C . SER A 1 108 ? 15.973 13.909 -18.080 1.00 42.25 108 SER A C 1
ATOM 836 O O . SER A 1 108 ? 16.677 14.529 -17.297 1.00 42.25 108 SER A O 1
ATOM 838 N N . GLU A 1 109 ? 16.427 12.919 -18.851 1.00 42.41 109 GLU A N 1
ATOM 839 C CA . GLU A 1 109 ? 17.742 12.945 -19.516 1.00 42.41 109 GLU A CA 1
ATOM 840 C C . GLU A 1 109 ? 17.688 12.108 -20.818 1.00 42.41 109 GLU A C 1
ATOM 842 O O . GLU A 1 109 ? 17.002 11.081 -20.838 1.00 42.41 109 GLU A O 1
ATOM 847 N N . PRO A 1 110 ? 18.334 12.563 -21.913 1.00 53.62 110 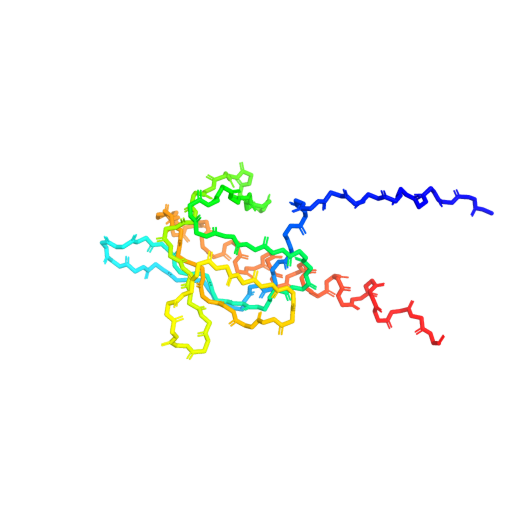PRO A N 1
ATOM 848 C CA . PRO A 1 110 ? 18.587 11.782 -23.128 1.00 53.62 110 PRO A CA 1
ATOM 849 C C . PRO A 1 110 ? 19.772 10.811 -23.003 1.00 53.62 110 PRO A C 1
ATOM 851 O O . PRO A 1 110 ? 20.711 11.103 -22.230 1.00 53.62 110 PRO A O 1
#

InterPro domains:
  IPR004161 Translation elongation factor EFTu-like, domain 2 [PF03144] (28-92)
  IPR009000 Translation protein, beta-barrel domain superfamily [SSF50447] (12-90)
  IPR050055 Elongation factor Tu GTPase [PTHR43721] (8-95)

Secondary structure (DSSP, 8-state):
----------TT--EEEEEEEEEETTTEEEEEEEEEESEEETT-EEEETTTTEEEEEEEEEETTEE-SEEETT-EEEEEES---HHHHHHHHHHHHHHHHHHHHHHS---

Foldseek 3Di:
DDDDPDPPPPLPDWDWLWQAWDADPPFAIKTKTATAAHKDFQQDWDALVLVRDIWGFNWKDFPNHTDGMDGHPTIMITGTHHDDPVVRVSSNVVSVVVVVVVCVVVVPDD

pLDDT: mean 75.06, std 19.26, range [22.03, 95.5]

Organism: NCBI:txid53326